Protein AF-A0A1E3R9T9-F1 (afdb_monomer_lite)

pLDDT: mean 88.21, std 9.84, range [56.47, 98.31]

Structure (mmCIF, N/CA/C/O backbone):
data_AF-A0A1E3R9T9-F1
#
_entry.id   AF-A0A1E3R9T9-F1
#
loop_
_atom_site.group_PDB
_atom_site.id
_atom_site.type_symbol
_atom_site.label_atom_id
_atom_site.label_alt_id
_atom_site.label_comp_id
_atom_site.label_asym_id
_atom_site.label_entity_id
_atom_site.label_seq_id
_atom_site.pdbx_PDB_ins_code
_atom_site.Cartn_x
_atom_site.Cartn_y
_atom_site.Cartn_z
_atom_site.occupancy
_atom_site.B_iso_or_equiv
_atom_site.auth_seq_id
_atom_site.auth_comp_id
_atom_site.auth_asym_id
_atom_site.auth_atom_id
_atom_site.pdbx_PDB_model_num
ATOM 1 N N . MET A 1 1 ? -14.337 18.798 -21.275 1.00 78.81 1 MET A N 1
ATOM 2 C CA . MET A 1 1 ? -12.983 18.203 -21.329 1.00 78.81 1 MET A CA 1
ATOM 3 C C . MET A 1 1 ? -12.363 18.353 -19.945 1.00 78.81 1 MET A C 1
ATOM 5 O O . MET A 1 1 ? -12.481 19.439 -19.392 1.00 78.81 1 MET A O 1
ATOM 9 N N . SER A 1 2 ? -11.797 17.295 -19.359 1.00 86.38 2 SER A N 1
ATOM 10 C CA . SER A 1 2 ? -11.136 17.343 -18.043 1.00 86.38 2 SER A CA 1
ATOM 11 C C . SER A 1 2 ? -9.635 17.073 -18.180 1.00 86.38 2 SER A C 1
ATOM 13 O O . SER A 1 2 ? -9.202 16.424 -19.131 1.00 86.38 2 SER A O 1
ATOM 15 N N . THR A 1 3 ? -8.845 17.580 -17.232 1.00 88.25 3 THR A N 1
ATOM 16 C CA . THR A 1 3 ? -7.389 17.387 -17.180 1.00 88.25 3 THR A CA 1
ATOM 17 C C . THR A 1 3 ? -7.036 16.608 -15.921 1.00 88.25 3 THR A C 1
ATOM 19 O O . THR A 1 3 ? -7.418 17.014 -14.826 1.00 88.25 3 THR A O 1
ATOM 22 N N . TYR A 1 4 ? -6.282 15.517 -16.064 1.00 82.81 4 TYR A N 1
ATOM 23 C CA . TYR A 1 4 ? -5.808 14.712 -14.939 1.00 82.81 4 TYR A CA 1
ATOM 24 C C . TYR A 1 4 ? -4.361 15.072 -14.595 1.00 82.81 4 TYR A C 1
ATOM 26 O O . TYR A 1 4 ? -3.472 14.999 -15.444 1.00 82.81 4 TYR A O 1
ATOM 34 N N . ARG A 1 5 ? -4.125 15.468 -13.342 1.00 84.00 5 ARG A N 1
ATOM 35 C CA . ARG A 1 5 ? -2.785 15.647 -12.774 1.00 84.00 5 ARG A CA 1
ATOM 36 C C . ARG A 1 5 ? -2.569 14.550 -11.747 1.00 84.00 5 ARG A C 1
ATOM 38 O O . ARG A 1 5 ? -3.353 14.440 -10.812 1.00 84.00 5 ARG A O 1
ATOM 45 N N . PHE A 1 6 ? -1.516 13.763 -11.920 1.00 83.38 6 PHE A N 1
ATOM 46 C CA . PHE A 1 6 ? -1.169 12.713 -10.972 1.00 83.38 6 PHE A CA 1
ATOM 47 C C . PHE A 1 6 ? -0.062 13.175 -10.030 1.00 83.38 6 PHE A C 1
ATOM 49 O O . PHE A 1 6 ? 0.763 14.023 -10.375 1.00 83.38 6 PHE A O 1
ATOM 56 N N . ASN A 1 7 ? -0.041 12.576 -8.845 1.00 85.88 7 ASN A N 1
ATOM 57 C CA . ASN A 1 7 ? 1.053 12.695 -7.897 1.00 85.88 7 ASN A CA 1
ATOM 58 C C . ASN A 1 7 ? 1.572 11.297 -7.543 1.00 85.88 7 ASN A C 1
ATOM 60 O O . ASN A 1 7 ? 0.999 10.277 -7.927 1.00 85.88 7 ASN A O 1
ATOM 64 N N . ARG A 1 8 ? 2.681 11.258 -6.813 1.00 89.44 8 ARG A N 1
ATOM 65 C CA . ARG A 1 8 ? 3.263 10.040 -6.271 1.00 89.44 8 ARG A CA 1
ATOM 66 C C . ARG A 1 8 ? 3.482 10.225 -4.776 1.00 89.44 8 ARG A C 1
ATOM 68 O O . ARG A 1 8 ? 4.555 10.648 -4.347 1.00 89.44 8 ARG A O 1
ATOM 75 N N . SER A 1 9 ? 2.474 9.896 -3.984 1.00 93.56 9 SER A N 1
ATOM 76 C CA . SER A 1 9 ? 2.475 10.160 -2.545 1.00 93.56 9 SER A CA 1
ATOM 77 C C . SER A 1 9 ? 1.784 9.052 -1.770 1.00 93.56 9 SER A C 1
ATOM 79 O O . SER A 1 9 ? 0.852 8.425 -2.257 1.00 93.56 9 SER A O 1
ATOM 81 N N . VAL A 1 10 ? 2.243 8.827 -0.544 1.00 96.56 10 VAL A N 1
ATOM 82 C CA . VAL A 1 10 ? 1.627 7.919 0.428 1.00 96.56 10 VAL A CA 1
ATOM 83 C C . VAL A 1 10 ? 1.582 8.668 1.753 1.00 96.56 10 VAL A C 1
ATOM 85 O O . VAL A 1 10 ? 2.574 9.302 2.120 1.00 96.56 10 VAL A O 1
ATOM 88 N N . ALA A 1 11 ? 0.444 8.627 2.441 1.00 97.19 11 ALA A N 1
ATOM 89 C CA . ALA A 1 11 ? 0.265 9.263 3.736 1.00 97.19 11 ALA A CA 1
ATOM 90 C C . ALA A 1 11 ? 1.260 8.714 4.776 1.00 97.19 11 ALA A C 1
ATOM 92 O O . ALA A 1 11 ? 1.670 7.548 4.743 1.00 97.19 11 ALA A O 1
ATOM 93 N N . LEU A 1 12 ? 1.661 9.564 5.726 1.00 97.44 12 LEU A N 1
ATOM 94 C CA . LEU A 1 12 ? 2.580 9.165 6.798 1.00 97.44 12 LEU A CA 1
ATOM 95 C C . LEU A 1 12 ? 1.984 8.091 7.712 1.00 97.44 12 LEU A C 1
ATOM 97 O O . LEU A 1 12 ? 2.731 7.233 8.167 1.00 97.44 12 LEU A O 1
ATOM 101 N N . SER A 1 13 ? 0.668 8.106 7.911 1.00 97.38 13 SER A N 1
ATOM 102 C CA . SER A 1 13 ? -0.103 7.091 8.627 1.00 97.38 13 SER A CA 1
ATOM 103 C C . SER A 1 13 ? -1.439 6.884 7.916 1.00 97.38 13 SER A C 1
ATOM 105 O O . SER A 1 13 ? -1.944 7.813 7.285 1.00 97.38 13 SER A O 1
ATOM 107 N N . TYR A 1 14 ? -1.998 5.676 8.000 1.00 97.88 14 TYR A N 1
ATOM 108 C CA . TYR A 1 14 ? -3.337 5.360 7.478 1.00 97.88 14 TYR A CA 1
ATOM 109 C C . TYR A 1 14 ? -4.406 5.426 8.570 1.00 97.88 14 TYR A C 1
ATOM 111 O O . TYR A 1 14 ? -5.571 5.154 8.310 1.00 97.88 14 TYR A O 1
ATOM 119 N N . THR A 1 15 ? -4.028 5.806 9.789 1.00 98.31 15 THR A N 1
ATOM 120 C CA . THR A 1 15 ? -4.962 6.046 10.885 1.00 98.31 15 THR A CA 1
ATOM 121 C C . THR A 1 15 ? -4.480 7.176 11.791 1.00 98.31 15 THR A C 1
ATOM 123 O O . THR A 1 15 ? -3.291 7.510 11.801 1.00 98.31 15 THR A O 1
ATOM 126 N N . ASP A 1 16 ? -5.397 7.804 12.519 1.00 97.75 16 ASP A N 1
ATOM 127 C CA . ASP A 1 16 ? -5.067 8.795 13.541 1.00 97.75 16 ASP A CA 1
ATOM 128 C C . ASP A 1 16 ? -4.466 8.139 14.797 1.00 97.75 16 ASP A C 1
ATOM 130 O O . ASP A 1 16 ? -4.467 6.918 14.974 1.00 97.75 16 ASP A O 1
ATOM 134 N N . GLU A 1 17 ? -3.969 8.964 15.717 1.00 96.31 17 GLU A N 1
ATOM 135 C CA . GLU A 1 17 ? -3.343 8.487 16.953 1.00 96.31 17 GLU A CA 1
ATOM 136 C C . GLU A 1 17 ? -4.294 7.650 17.819 1.00 96.31 17 GLU A C 1
ATOM 138 O O . GLU A 1 17 ? -3.843 6.737 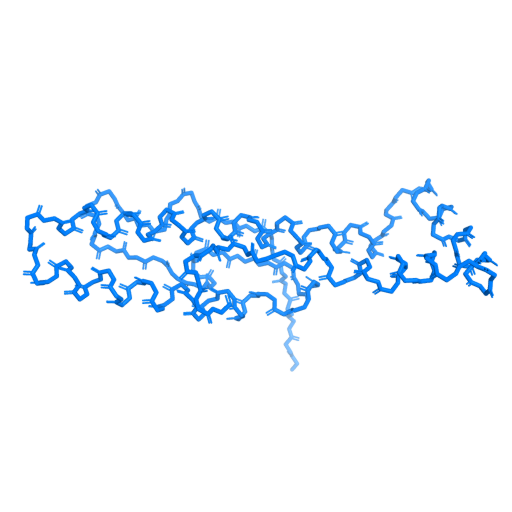18.512 1.00 96.31 17 GLU A O 1
ATOM 143 N N . HIS A 1 18 ? -5.604 7.896 17.760 1.00 96.31 18 HIS A N 1
ATOM 144 C CA . HIS A 1 18 ? -6.590 7.176 18.566 1.00 96.31 18 HIS A CA 1
ATOM 145 C C . HIS A 1 18 ? -7.229 5.987 17.845 1.00 96.31 18 HIS A C 1
ATOM 147 O O . HIS A 1 18 ? -8.073 5.312 18.440 1.00 96.31 18 HIS A O 1
ATOM 153 N N . ALA A 1 19 ? -6.820 5.703 16.605 1.00 97.00 19 ALA A N 1
ATOM 154 C CA . ALA A 1 19 ? -7.364 4.629 15.783 1.00 97.00 19 ALA A CA 1
ATOM 155 C C . ALA A 1 19 ? -8.897 4.712 15.606 1.00 97.00 19 ALA A C 1
ATOM 157 O O . ALA A 1 19 ? -9.617 3.714 15.687 1.00 97.00 19 ALA A O 1
ATOM 158 N N . ARG A 1 20 ? -9.402 5.935 15.419 1.00 96.50 20 ARG A N 1
ATOM 159 C CA . ARG A 1 20 ? -10.817 6.271 15.192 1.00 96.50 20 ARG A CA 1
ATOM 160 C C . ARG A 1 20 ? -11.104 6.717 13.763 1.00 96.50 20 ARG A C 1
ATOM 162 O O . ARG A 1 20 ? -12.258 6.695 13.347 1.00 96.50 20 ARG A O 1
ATOM 169 N N . VAL A 1 21 ? -10.075 7.092 13.015 1.00 97.38 21 VAL A N 1
ATOM 170 C CA . VAL A 1 21 ? -10.142 7.501 11.614 1.00 97.38 21 VAL A CA 1
ATOM 171 C C . VAL A 1 21 ? -9.206 6.605 10.817 1.00 97.38 21 VAL A C 1
ATOM 173 O O . VAL A 1 21 ? -8.064 6.401 11.217 1.00 97.38 21 VAL A O 1
ATOM 176 N N . VAL A 1 22 ? -9.673 6.075 9.688 1.00 97.38 22 VAL A N 1
ATOM 177 C CA . VAL A 1 22 ? -8.868 5.256 8.770 1.00 97.38 22 VAL A CA 1
ATOM 178 C C . VAL A 1 22 ? -8.901 5.883 7.380 1.00 97.38 22 VAL A C 1
ATOM 180 O O . VAL A 1 22 ? -9.951 6.334 6.923 1.00 97.38 22 VAL A O 1
ATOM 183 N N . LEU A 1 23 ? -7.751 5.923 6.712 1.00 97.88 23 LEU A N 1
ATOM 184 C CA . LEU A 1 23 ? -7.607 6.362 5.328 1.00 97.88 23 LEU A CA 1
ATOM 185 C C . LEU A 1 23 ? -7.561 5.142 4.401 1.00 97.88 23 LEU A C 1
ATOM 187 O O . LEU A 1 23 ? -6.887 4.158 4.699 1.00 97.88 23 LEU A O 1
ATOM 191 N N . ALA A 1 24 ? -8.230 5.231 3.252 1.00 96.19 24 ALA A N 1
ATOM 192 C CA . ALA A 1 24 ? -8.229 4.196 2.221 1.00 96.19 24 ALA A CA 1
ATOM 193 C C . ALA A 1 24 ? -8.216 4.816 0.816 1.00 96.19 24 ALA A C 1
ATOM 195 O O . ALA A 1 24 ? -8.735 5.918 0.611 1.00 96.19 24 ALA A O 1
ATOM 196 N N . GLY A 1 25 ? -7.638 4.104 -0.157 1.00 94.81 25 GLY A N 1
ATOM 197 C CA . GLY A 1 25 ? -7.598 4.548 -1.551 1.00 94.81 25 GLY A CA 1
ATOM 198 C C . GLY A 1 25 ? -6.887 5.892 -1.723 1.00 94.81 25 GLY A C 1
ATOM 199 O O . GLY A 1 25 ? -5.863 6.143 -1.089 1.00 94.81 25 GLY A O 1
ATOM 200 N N . GLU A 1 26 ? -7.453 6.780 -2.550 1.00 93.88 26 GLU A N 1
ATOM 201 C CA . GLU A 1 26 ? -6.813 8.060 -2.899 1.00 93.88 26 GLU A CA 1
ATOM 202 C C . GLU A 1 26 ? -6.606 9.018 -1.714 1.00 93.88 26 GLU A C 1
ATOM 204 O O . GLU A 1 26 ? -5.717 9.868 -1.751 1.00 93.88 26 GLU A O 1
ATOM 209 N N . ALA A 1 27 ? -7.364 8.850 -0.624 1.00 95.44 27 ALA A N 1
ATOM 210 C CA . ALA A 1 27 ? -7.141 9.601 0.612 1.00 95.44 27 ALA A CA 1
ATOM 211 C C . ALA A 1 27 ? -5.848 9.179 1.336 1.00 95.44 27 ALA A C 1
ATOM 213 O O . ALA A 1 27 ? -5.284 9.955 2.106 1.00 95.44 27 ALA A O 1
ATOM 214 N N . ALA A 1 28 ? -5.380 7.952 1.101 1.00 96.19 28 ALA A N 1
ATOM 215 C CA . ALA A 1 28 ? -4.216 7.363 1.754 1.00 96.19 28 ALA A CA 1
ATOM 216 C C . ALA A 1 28 ? -2.979 7.338 0.843 1.00 96.19 28 ALA A C 1
ATOM 218 O O . ALA A 1 28 ? -1.838 7.407 1.315 1.00 96.19 28 ALA A O 1
ATOM 219 N N . HIS A 1 29 ? -3.175 7.233 -0.471 1.00 94.31 29 HIS A N 1
ATOM 220 C CA . HIS A 1 29 ? -2.095 7.167 -1.449 1.00 94.31 29 HIS A CA 1
ATOM 221 C C . HIS A 1 29 ? -2.543 7.604 -2.839 1.00 94.31 29 HIS A C 1
ATOM 223 O O . HIS A 1 29 ? -3.679 7.412 -3.232 1.00 94.31 29 HIS A O 1
ATOM 229 N N . VAL A 1 30 ? -1.624 8.171 -3.614 1.00 92.50 30 VAL A N 1
ATOM 230 C CA . VAL A 1 30 ? -1.841 8.491 -5.028 1.00 92.50 30 VAL A CA 1
ATOM 231 C C . VAL A 1 30 ? -0.646 7.968 -5.805 1.00 92.50 30 VAL A C 1
ATOM 233 O O . VAL A 1 30 ? 0.509 8.241 -5.451 1.00 92.50 30 VAL A O 1
ATOM 236 N N . PHE A 1 31 ? -0.920 7.204 -6.859 1.00 89.75 31 PHE A N 1
ATOM 237 C CA . PHE A 1 31 ? 0.100 6.610 -7.714 1.00 89.75 31 PHE A CA 1
ATOM 238 C C . PHE A 1 31 ? 0.051 7.213 -9.119 1.00 89.75 31 PHE A C 1
ATOM 240 O O . PHE A 1 31 ? -1.025 7.583 -9.595 1.00 89.75 31 PHE A O 1
ATOM 247 N N . PRO A 1 32 ? 1.188 7.248 -9.833 1.00 84.88 32 PRO A N 1
ATOM 248 C CA . PRO A 1 32 ? 1.174 7.459 -11.272 1.00 84.88 32 PRO A CA 1
ATOM 249 C C . PRO A 1 32 ? 0.241 6.449 -11.968 1.00 84.88 32 PRO A C 1
ATOM 251 O O . PRO A 1 32 ? 0.163 5.299 -11.533 1.00 84.88 32 PRO A O 1
ATOM 254 N N . PRO A 1 33 ? -0.410 6.818 -13.085 1.00 80.75 33 PRO A N 1
ATOM 255 C CA . PRO A 1 33 ? -1.331 5.931 -13.809 1.00 80.75 33 PRO A CA 1
ATOM 256 C C . PRO A 1 33 ? -0.621 4.770 -14.535 1.00 80.75 33 PRO A C 1
ATOM 258 O O . PRO A 1 33 ? -1.262 3.950 -15.190 1.00 80.75 33 PRO A O 1
ATOM 261 N N . PHE A 1 34 ? 0.705 4.696 -14.427 1.00 77.62 34 PHE A N 1
ATOM 262 C CA . PHE A 1 34 ? 1.561 3.701 -15.062 1.00 77.62 34 PHE A CA 1
ATOM 263 C C . PHE A 1 34 ? 1.848 2.546 -14.096 1.00 77.62 34 PHE A C 1
ATOM 265 O O . PHE A 1 34 ? 1.875 2.729 -12.880 1.00 77.62 34 PHE A O 1
ATOM 272 N N . GLY A 1 35 ? 2.066 1.341 -14.623 1.00 68.56 35 GLY A N 1
ATOM 273 C CA . GLY A 1 35 ? 2.256 0.149 -13.795 1.00 68.56 35 GLY A CA 1
ATOM 274 C C . GLY A 1 35 ? 0.978 -0.638 -13.481 1.00 68.56 35 GLY A C 1
ATOM 275 O O . GLY A 1 35 ? 0.922 -1.301 -12.448 1.00 68.56 35 GLY A O 1
ATOM 276 N N . GLY A 1 36 ? -0.044 -0.571 -14.346 1.00 67.88 36 GLY A N 1
ATOM 277 C CA . GLY A 1 36 ? -1.186 -1.500 -14.317 1.00 67.88 36 GLY A CA 1
ATOM 278 C C . GLY A 1 36 ? -2.391 -1.083 -13.462 1.00 67.88 36 GLY A C 1
ATOM 279 O O . GLY A 1 36 ? -3.023 -1.940 -12.852 1.00 67.88 36 GLY A O 1
ATOM 280 N N . GLY A 1 37 ? -2.725 0.212 -13.387 1.00 70.44 37 GLY A N 1
ATOM 281 C CA . GLY A 1 37 ? -3.982 0.659 -12.756 1.00 70.44 37 GLY A CA 1
ATOM 282 C C . GLY A 1 37 ? -4.035 0.484 -11.231 1.00 70.44 37 GLY A C 1
ATOM 283 O O . GLY A 1 37 ? -5.098 0.257 -10.657 1.00 70.44 37 GLY A O 1
ATOM 284 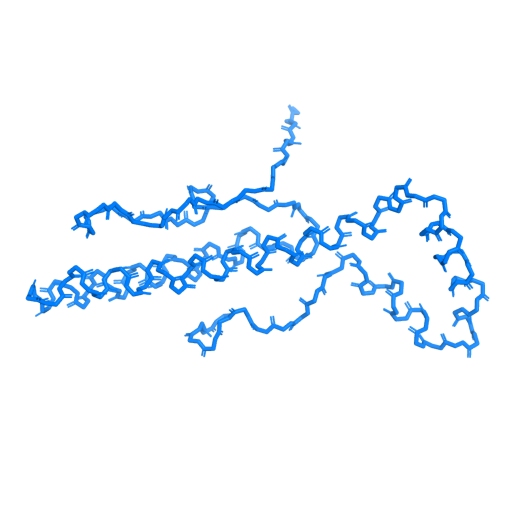N N . ARG A 1 38 ? -2.883 0.586 -10.557 1.00 76.62 38 ARG A N 1
ATOM 285 C CA . ARG A 1 38 ? -2.725 0.261 -9.127 1.00 76.62 38 ARG A CA 1
ATOM 286 C C . ARG A 1 38 ? -3.524 1.132 -8.162 1.00 76.62 38 ARG A C 1
ATOM 288 O O . ARG A 1 38 ? -3.764 0.679 -7.053 1.00 76.62 38 ARG A O 1
ATOM 295 N N . GLY A 1 39 ? -3.925 2.346 -8.546 1.00 77.75 39 GLY A N 1
ATOM 296 C CA . GLY A 1 39 ? -4.681 3.247 -7.663 1.00 77.75 39 GLY A CA 1
ATOM 297 C C . GLY A 1 39 ? -5.993 2.612 -7.196 1.00 77.75 39 GLY A C 1
ATOM 298 O O . GLY A 1 39 ? -6.163 2.332 -6.010 1.00 77.75 39 GLY A O 1
ATOM 299 N N . LEU A 1 40 ? -6.873 2.279 -8.148 1.00 80.69 40 LEU A N 1
ATOM 300 C CA . LEU A 1 40 ? -8.136 1.592 -7.863 1.00 80.69 40 LEU A CA 1
ATOM 301 C C . LEU A 1 40 ? -7.902 0.194 -7.270 1.00 80.69 40 LEU A C 1
ATOM 303 O O . LEU A 1 40 ? -8.512 -0.158 -6.262 1.00 80.69 40 LEU A O 1
ATOM 307 N N . ASN A 1 41 ? -6.977 -0.573 -7.858 1.00 85.12 41 ASN A N 1
ATOM 308 C CA . ASN A 1 41 ? -6.704 -1.950 -7.437 1.00 85.12 41 ASN A CA 1
ATOM 309 C C . ASN A 1 41 ? -6.161 -2.039 -6.004 1.00 85.12 41 ASN A C 1
ATOM 311 O O . ASN A 1 41 ? -6.404 -3.030 -5.329 1.00 85.12 41 ASN A O 1
ATOM 315 N N . SER A 1 42 ? -5.444 -1.017 -5.523 1.00 88.44 42 SER A N 1
ATOM 316 C CA . SER A 1 42 ? -4.951 -0.960 -4.143 1.00 88.44 42 SER A CA 1
ATOM 317 C C . SER A 1 42 ? -5.991 -0.408 -3.168 1.00 88.44 42 SER A C 1
ATOM 319 O O . SER A 1 42 ? -5.953 -0.772 -1.996 1.00 88.44 42 SER A O 1
ATOM 321 N N . GLY A 1 43 ? -6.923 0.433 -3.630 1.00 91.81 43 GLY A N 1
ATOM 322 C CA . GLY A 1 43 ? -7.966 1.015 -2.782 1.00 91.81 43 GLY A CA 1
ATOM 323 C C . GLY A 1 43 ? -9.000 0.001 -2.286 1.00 91.81 43 GLY A C 1
ATOM 324 O O . GLY A 1 43 ? -9.458 0.105 -1.151 1.00 91.81 43 GLY A O 1
ATOM 325 N N . VAL A 1 44 ? -9.338 -1.011 -3.095 1.00 92.06 44 VAL A N 1
ATOM 326 C CA . VAL A 1 44 ? -10.283 -2.069 -2.686 1.00 92.06 44 VAL A CA 1
ATOM 327 C C . VAL A 1 44 ? -9.748 -2.879 -1.491 1.00 92.06 44 VAL A C 1
ATOM 329 O O . VAL A 1 44 ? -10.451 -2.959 -0.483 1.00 92.06 44 VAL A O 1
ATOM 332 N N . PRO A 1 45 ? -8.510 -3.411 -1.519 1.00 92.50 45 PRO A N 1
ATOM 333 C CA . PRO A 1 45 ? -7.898 -4.032 -0.347 1.00 92.50 45 PRO A CA 1
ATOM 334 C C . PRO A 1 45 ? -7.820 -3.113 0.874 1.00 92.50 45 PRO A C 1
ATOM 336 O O . PRO A 1 45 ? -8.026 -3.592 1.984 1.00 92.50 45 PRO A O 1
ATOM 339 N N . ASP A 1 46 ? -7.559 -1.810 0.702 1.00 95.38 46 ASP A N 1
ATOM 340 C CA . ASP A 1 46 ? -7.548 -0.875 1.838 1.00 95.38 46 ASP A CA 1
ATOM 341 C C . ASP A 1 46 ? -8.905 -0.837 2.544 1.00 95.38 46 ASP A C 1
ATOM 343 O O . ASP A 1 46 ? -8.969 -0.915 3.770 1.00 95.38 46 ASP A O 1
ATOM 347 N N . ALA A 1 47 ? -9.991 -0.764 1.769 1.00 95.50 47 ALA A N 1
ATOM 348 C CA . ALA A 1 47 ? -11.345 -0.761 2.305 1.00 95.50 47 ALA A CA 1
ATOM 349 C C . ALA A 1 47 ? -11.688 -2.088 2.996 1.00 95.50 47 ALA A C 1
ATOM 351 O O . ALA A 1 47 ? -12.256 -2.074 4.085 1.00 95.50 47 ALA A O 1
ATOM 352 N N . VAL A 1 48 ? -11.311 -3.228 2.405 1.00 95.69 48 VAL A N 1
ATOM 353 C CA . VAL A 1 48 ? -11.560 -4.555 2.994 1.00 95.69 48 VAL A CA 1
ATOM 354 C C . VAL A 1 48 ? -10.839 -4.704 4.335 1.00 95.69 48 VAL A C 1
ATOM 356 O O . VAL A 1 48 ? -11.473 -5.045 5.329 1.00 95.69 48 VAL A O 1
ATOM 359 N N . PHE A 1 49 ? -9.550 -4.358 4.400 1.00 95.81 49 PHE A N 1
ATOM 360 C CA . PHE A 1 49 ? -8.785 -4.409 5.651 1.00 95.81 49 PHE A CA 1
ATOM 361 C C . PHE A 1 49 ? -9.343 -3.459 6.712 1.00 95.81 49 PHE A C 1
ATOM 363 O O . PHE A 1 49 ? -9.390 -3.815 7.888 1.00 95.81 49 PHE A O 1
ATOM 370 N N . ALA A 1 50 ? -9.782 -2.262 6.312 1.00 96.62 50 ALA A N 1
ATOM 371 C CA . ALA A 1 50 ? -10.409 -1.319 7.229 1.00 96.62 50 ALA A CA 1
ATOM 372 C C . ALA A 1 50 ? -11.718 -1.881 7.807 1.00 96.62 50 ALA A C 1
ATOM 374 O O . ALA A 1 50 ? -11.917 -1.826 9.019 1.00 96.62 50 ALA A O 1
ATOM 375 N N . VAL A 1 51 ? -12.587 -2.456 6.969 1.00 97.38 51 VAL A N 1
ATOM 376 C CA . VAL A 1 51 ? -13.858 -3.057 7.406 1.00 97.38 51 VAL A CA 1
ATOM 377 C C . VAL A 1 51 ? -13.619 -4.230 8.354 1.00 97.38 51 VAL A C 1
ATOM 379 O O . VAL A 1 51 ? -14.226 -4.266 9.425 1.00 97.38 51 VAL A O 1
ATOM 382 N N . ASP A 1 52 ? -12.704 -5.138 8.012 1.00 96.94 52 ASP A N 1
ATOM 383 C CA . ASP A 1 52 ? -12.373 -6.295 8.850 1.00 96.94 52 ASP A CA 1
ATOM 384 C C . ASP A 1 52 ? -11.821 -5.855 10.217 1.00 96.94 52 ASP A C 1
ATOM 386 O O . ASP A 1 52 ? -12.239 -6.360 11.263 1.00 96.94 52 ASP A O 1
ATOM 390 N N . ALA A 1 53 ? -10.932 -4.857 10.231 1.00 97.00 53 ALA A N 1
ATOM 391 C CA . ALA A 1 53 ? -10.365 -4.322 11.464 1.00 97.00 53 ALA A CA 1
ATOM 392 C C . ALA A 1 53 ? -11.405 -3.600 12.330 1.00 97.00 53 ALA A C 1
ATOM 394 O O . ALA A 1 53 ? -11.398 -3.765 13.550 1.00 97.00 53 ALA A O 1
ATOM 395 N N . ILE A 1 54 ? -12.316 -2.833 11.721 1.00 97.56 54 ILE A N 1
ATOM 396 C CA . ILE A 1 54 ? -13.413 -2.162 12.432 1.00 97.56 54 ILE A CA 1
ATOM 397 C C . ILE A 1 54 ? -14.361 -3.201 13.041 1.00 97.56 54 ILE A C 1
ATOM 399 O O . ILE A 1 54 ? -14.706 -3.090 14.216 1.00 97.56 54 ILE A O 1
ATOM 403 N N . ALA A 1 55 ? -14.747 -4.234 12.291 1.00 98.12 55 ALA A N 1
ATOM 404 C CA . ALA A 1 55 ? -15.615 -5.298 12.794 1.00 98.12 55 ALA A CA 1
ATOM 405 C C . ALA A 1 55 ? -14.976 -6.051 13.976 1.00 98.12 55 ALA A C 1
ATOM 407 O O . ALA A 1 55 ? -15.629 -6.285 15.000 1.00 98.12 55 ALA A O 1
ATOM 408 N N . ALA A 1 56 ? -13.683 -6.370 13.876 1.00 97.62 56 ALA A N 1
ATOM 409 C CA . ALA A 1 56 ? -12.931 -6.994 14.960 1.00 97.62 56 ALA A CA 1
ATOM 410 C C . ALA A 1 56 ? -12.810 -6.068 16.185 1.00 97.62 56 ALA A C 1
ATOM 412 O O . ALA A 1 56 ? -13.013 -6.509 17.313 1.00 97.62 56 ALA A O 1
ATOM 413 N N . ALA A 1 57 ? -12.556 -4.774 15.975 1.00 97.44 57 ALA A N 1
ATOM 414 C CA . ALA A 1 57 ? -12.461 -3.773 17.037 1.00 97.44 57 ALA A CA 1
ATOM 415 C C . ALA A 1 57 ? -13.789 -3.534 17.775 1.00 97.44 57 ALA A C 1
ATOM 417 O O . ALA A 1 57 ? -13.784 -3.282 18.978 1.00 97.44 57 ALA A O 1
ATOM 418 N N . LEU A 1 58 ? -14.923 -3.615 17.073 1.00 97.75 58 LEU A N 1
ATOM 419 C CA . LEU A 1 58 ? -16.254 -3.548 17.686 1.00 97.75 58 LEU A CA 1
ATOM 420 C C . LEU A 1 58 ? -16.562 -4.795 18.525 1.00 97.75 58 LEU A C 1
ATOM 422 O O . LEU A 1 58 ? -17.249 -4.693 19.538 1.00 97.75 58 LEU A O 1
ATOM 426 N N . SER A 1 59 ? -16.041 -5.953 18.113 1.00 97.88 59 SER A N 1
ATOM 427 C CA . SER A 1 59 ? -16.231 -7.231 18.810 1.00 97.88 59 SER A CA 1
ATOM 428 C C . SER A 1 59 ? -15.313 -7.382 20.030 1.00 97.88 59 SER A C 1
ATOM 430 O O . SER A 1 59 ? -15.710 -7.986 21.022 1.00 97.88 59 SER A O 1
ATOM 432 N N . ASP A 1 60 ? -14.108 -6.805 19.981 1.00 97.00 60 ASP A N 1
ATOM 433 C CA . ASP A 1 60 ? -13.174 -6.713 21.107 1.00 97.00 60 ASP A CA 1
ATOM 434 C C . ASP A 1 60 ? -12.690 -5.262 21.311 1.00 97.00 60 ASP A C 1
ATOM 436 O O . ASP A 1 60 ? -11.614 -4.871 20.831 1.00 97.00 60 ASP A O 1
ATOM 440 N N . PRO A 1 61 ? -13.447 -4.457 22.082 1.00 95.19 61 PRO A N 1
ATOM 441 C CA . PRO A 1 61 ? -13.084 -3.074 22.374 1.00 95.19 61 PRO A CA 1
ATOM 442 C C . PRO A 1 61 ? -11.729 -2.917 23.073 1.00 95.19 61 PRO A C 1
ATOM 444 O O . PRO A 1 61 ? -11.094 -1.870 22.939 1.00 95.19 61 PRO A O 1
ATOM 447 N N . THR A 1 62 ? -11.259 -3.937 23.802 1.00 97.50 62 THR A N 1
ATOM 448 C CA . THR A 1 62 ? -9.970 -3.875 24.512 1.00 97.50 62 THR A CA 1
ATOM 449 C C . THR A 1 62 ? -8.778 -3.982 23.561 1.00 97.50 62 THR A C 1
ATOM 451 O O . THR A 1 62 ? -7.718 -3.414 23.832 1.00 97.50 62 THR A O 1
ATOM 454 N N . SER A 1 63 ? -8.958 -4.635 22.408 1.00 97.25 63 SER A N 1
ATOM 455 C CA . SER A 1 63 ? -7.943 -4.735 21.351 1.00 97.25 63 SER A CA 1
ATOM 456 C C . SER A 1 63 ? -8.143 -3.745 20.201 1.00 97.25 63 SER A C 1
ATOM 458 O O . SER A 1 63 ? -7.289 -3.688 19.315 1.00 97.25 63 SER A O 1
ATOM 460 N N . ALA A 1 64 ? -9.213 -2.943 20.213 1.00 97.00 64 ALA A N 1
ATOM 461 C CA . ALA A 1 64 ? -9.628 -2.083 19.103 1.00 97.00 64 ALA A CA 1
ATOM 462 C C . ALA A 1 64 ? -8.491 -1.255 18.478 1.00 97.00 64 ALA A C 1
ATOM 464 O O . ALA A 1 64 ? -8.250 -1.340 17.274 1.00 97.00 64 ALA A O 1
ATOM 465 N N . ILE A 1 65 ? -7.742 -0.507 19.301 1.00 98.06 65 ILE A N 1
ATOM 466 C CA . ILE A 1 65 ? -6.640 0.346 18.822 1.00 98.06 65 ILE A CA 1
ATOM 467 C C . ILE A 1 65 ? -5.559 -0.483 18.121 1.00 98.06 65 ILE A C 1
ATOM 469 O O . ILE A 1 65 ? -5.046 -0.076 17.080 1.00 98.06 65 ILE A O 1
ATOM 473 N N . ARG A 1 66 ? -5.207 -1.652 18.672 1.00 98.12 66 ARG A N 1
ATOM 474 C CA . ARG A 1 66 ? -4.178 -2.518 18.080 1.00 98.12 66 ARG A CA 1
ATOM 475 C C . ARG A 1 66 ? -4.632 -3.094 16.744 1.00 98.12 66 ARG A C 1
ATOM 477 O O . ARG A 1 66 ? -3.841 -3.103 15.810 1.00 98.12 66 ARG A O 1
ATOM 484 N N . LEU A 1 67 ? -5.881 -3.552 16.657 1.00 97.81 67 LEU A N 1
ATOM 485 C CA . LEU A 1 67 ? -6.439 -4.169 15.450 1.00 97.81 67 LEU A CA 1
ATOM 486 C C . LEU A 1 67 ? -6.487 -3.177 14.284 1.00 97.81 67 LEU A C 1
ATOM 488 O O . LEU A 1 67 ? -6.007 -3.480 13.193 1.00 97.81 67 LEU A O 1
ATOM 492 N N . VAL A 1 68 ? -6.990 -1.965 14.534 1.00 98.12 68 VAL A N 1
ATOM 493 C CA . VAL A 1 68 ? -7.065 -0.909 13.515 1.00 98.12 68 VAL A CA 1
ATOM 494 C C . VAL A 1 68 ? -5.672 -0.443 13.086 1.00 98.12 68 VAL A C 1
ATOM 496 O O . VAL A 1 68 ? -5.422 -0.315 11.889 1.00 98.12 68 VAL A O 1
ATOM 499 N N . ARG A 1 69 ? -4.735 -0.252 14.027 1.00 98.06 69 ARG A N 1
ATOM 500 C CA . ARG A 1 69 ? -3.348 0.117 13.688 1.00 98.06 69 ARG A CA 1
ATOM 501 C C . ARG A 1 69 ? -2.643 -0.960 12.872 1.00 98.06 69 ARG A C 1
ATOM 503 O O . ARG A 1 69 ? -2.017 -0.627 11.876 1.00 98.06 69 ARG A O 1
ATOM 510 N N . ALA A 1 70 ? -2.788 -2.232 13.242 1.00 96.75 70 ALA A N 1
ATOM 511 C CA . ALA A 1 70 ? -2.173 -3.332 12.504 1.00 96.75 70 ALA A CA 1
ATOM 512 C C . ALA A 1 70 ? -2.660 -3.380 11.046 1.00 96.75 70 ALA A C 1
ATOM 514 O O . ALA A 1 70 ? -1.848 -3.500 10.131 1.00 96.75 70 ALA A O 1
ATOM 515 N N . ALA A 1 71 ? -3.967 -3.210 10.817 1.00 96.38 71 ALA A N 1
ATOM 516 C CA . ALA A 1 71 ? -4.513 -3.122 9.466 1.00 96.38 71 ALA A CA 1
ATOM 517 C C . ALA A 1 71 ? -4.012 -1.876 8.715 1.00 96.38 71 ALA A C 1
ATOM 519 O O . ALA A 1 71 ? -3.599 -1.980 7.562 1.00 96.38 71 ALA A O 1
ATOM 520 N N . ALA A 1 72 ? -3.996 -0.707 9.361 1.00 97.25 72 ALA A N 1
ATOM 521 C CA . ALA A 1 72 ? -3.484 0.527 8.766 1.00 97.25 72 ALA A CA 1
ATOM 522 C C . ALA A 1 72 ? -1.996 0.419 8.369 1.00 97.25 72 ALA A C 1
ATOM 524 O O . ALA A 1 72 ? -1.622 0.846 7.275 1.00 97.25 72 ALA A O 1
ATOM 525 N N . ASP A 1 73 ? -1.159 -0.186 9.215 1.00 96.62 73 ASP A N 1
ATOM 526 C CA . ASP A 1 73 ? 0.271 -0.374 8.961 1.00 96.62 73 ASP A CA 1
ATOM 527 C C . ASP A 1 73 ? 0.524 -1.342 7.799 1.00 96.62 73 ASP A C 1
ATOM 529 O O . ASP A 1 73 ? 1.315 -1.028 6.904 1.00 96.62 73 ASP A O 1
ATOM 533 N N . GLU A 1 74 ? -0.190 -2.471 7.760 1.00 95.31 74 GLU A N 1
ATOM 534 C CA . GLU A 1 74 ? -0.145 -3.430 6.647 1.00 95.31 74 GLU A CA 1
ATOM 535 C C . GLU A 1 74 ? -0.506 -2.742 5.323 1.00 95.31 74 GLU A C 1
ATOM 537 O O . GLU A 1 74 ? 0.211 -2.839 4.320 1.00 95.31 74 GLU A O 1
ATOM 542 N N . ARG A 1 75 ? -1.600 -1.970 5.317 1.00 95.44 75 ARG A N 1
ATOM 543 C CA . ARG A 1 75 ? -2.048 -1.261 4.115 1.00 95.44 75 ARG A CA 1
ATOM 544 C C . ARG A 1 75 ? -1.098 -0.145 3.703 1.00 95.44 75 ARG A C 1
ATOM 546 O O . ARG A 1 75 ? -0.859 0.036 2.508 1.00 95.44 75 ARG A O 1
ATOM 553 N N . ARG A 1 76 ? -0.466 0.543 4.653 1.00 96.00 76 ARG A N 1
ATOM 554 C CA . ARG A 1 76 ? 0.558 1.547 4.352 1.00 96.00 76 ARG A CA 1
ATOM 555 C C . ARG A 1 76 ? 1.800 0.932 3.712 1.00 96.00 76 ARG A C 1
ATOM 557 O O . ARG A 1 76 ? 2.325 1.501 2.752 1.00 96.00 76 ARG A O 1
ATOM 564 N N . GLN A 1 77 ? 2.277 -0.206 4.217 1.00 94.06 77 GLN A N 1
ATOM 565 C CA . GLN A 1 77 ? 3.402 -0.923 3.607 1.00 9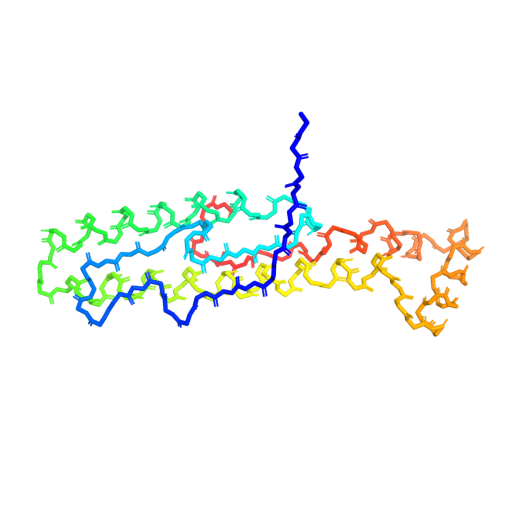4.06 77 GLN A CA 1
ATOM 566 C C . GLN A 1 77 ? 3.075 -1.309 2.162 1.00 94.06 77 GLN A C 1
ATOM 568 O O . GLN A 1 77 ? 3.877 -1.055 1.257 1.00 94.06 77 GLN A O 1
ATOM 573 N N . ALA A 1 78 ? 1.856 -1.798 1.925 1.00 92.31 78 ALA A N 1
ATOM 574 C CA . ALA A 1 78 ? 1.394 -2.087 0.578 1.00 92.31 78 ALA A CA 1
ATOM 575 C C . ALA A 1 78 ? 1.317 -0.829 -0.306 1.00 92.31 78 ALA A C 1
ATOM 577 O O . ALA A 1 78 ? 1.752 -0.841 -1.459 1.00 92.31 78 ALA A O 1
ATOM 578 N N . GLY A 1 79 ? 0.833 0.290 0.234 1.00 92.94 79 GLY A N 1
ATOM 579 C CA . GLY A 1 79 ? 0.804 1.571 -0.467 1.00 92.94 79 GLY A CA 1
ATOM 580 C C . GLY A 1 79 ? 2.194 2.050 -0.900 1.00 92.94 79 GLY A C 1
ATOM 581 O O . GLY A 1 79 ? 2.372 2.496 -2.035 1.00 92.94 79 GLY A O 1
ATOM 582 N N . ILE A 1 80 ? 3.207 1.909 -0.039 1.00 93.19 80 ILE A N 1
ATOM 583 C CA . ILE A 1 80 ? 4.607 2.244 -0.359 1.00 93.19 80 ILE A CA 1
ATOM 584 C C . ILE A 1 80 ? 5.132 1.373 -1.500 1.00 93.19 80 ILE A C 1
ATOM 586 O O . ILE A 1 80 ? 5.664 1.898 -2.479 1.00 93.19 80 ILE A O 1
ATOM 590 N N . ALA A 1 81 ? 4.945 0.059 -1.413 1.00 89.44 81 ALA A N 1
ATOM 591 C CA . ALA A 1 81 ? 5.424 -0.854 -2.441 1.00 89.44 81 ALA A CA 1
ATOM 592 C C . ALA A 1 81 ? 4.705 -0.637 -3.789 1.00 89.44 81 ALA A C 1
ATOM 594 O O . ALA A 1 81 ? 5.355 -0.626 -4.837 1.00 89.44 81 ALA A O 1
ATOM 595 N N . ASN A 1 82 ? 3.397 -0.350 -3.785 1.00 89.81 82 ASN A N 1
ATOM 596 C CA . ASN A 1 82 ? 2.660 0.029 -4.996 1.00 89.81 82 ASN A CA 1
ATOM 597 C C . ASN A 1 82 ? 3.148 1.354 -5.598 1.00 89.81 82 ASN A C 1
ATOM 599 O O . ASN A 1 82 ? 3.342 1.442 -6.815 1.00 89.81 82 ASN A O 1
ATOM 603 N N . ARG A 1 83 ? 3.407 2.369 -4.763 1.00 90.31 83 ARG A N 1
ATOM 604 C CA . ARG A 1 83 ? 3.993 3.645 -5.194 1.00 90.31 83 ARG A CA 1
ATOM 605 C C . ARG A 1 83 ? 5.342 3.426 -5.871 1.00 90.31 83 ARG A C 1
ATOM 607 O O . ARG A 1 83 ? 5.600 4.003 -6.930 1.00 90.31 83 ARG A O 1
ATOM 614 N N . ASP A 1 84 ? 6.208 2.617 -5.277 1.00 88.50 84 ASP A N 1
ATOM 615 C CA . ASP A 1 84 ? 7.564 2.386 -5.777 1.00 88.50 84 ASP A CA 1
ATOM 616 C C . ASP A 1 84 ? 7.547 1.550 -7.069 1.00 88.50 84 ASP A C 1
ATOM 618 O O . ASP A 1 84 ? 8.277 1.851 -8.018 1.00 88.50 84 ASP A O 1
ATOM 622 N N . ALA A 1 85 ? 6.625 0.589 -7.176 1.00 85.25 85 ALA A N 1
ATOM 623 C CA . ALA A 1 85 ? 6.363 -0.151 -8.408 1.00 85.25 85 ALA A CA 1
ATOM 624 C C . ALA A 1 85 ? 5.912 0.773 -9.556 1.00 85.25 85 ALA A C 1
ATOM 626 O O . ALA A 1 85 ? 6.518 0.766 -10.632 1.00 85.25 85 ALA A O 1
ATOM 627 N N . ALA A 1 86 ? 4.902 1.616 -9.315 1.00 86.25 86 ALA A N 1
ATOM 628 C CA . ALA A 1 86 ? 4.401 2.583 -10.297 1.00 86.25 86 ALA A CA 1
ATOM 629 C C . ALA A 1 86 ? 5.464 3.633 -10.674 1.00 86.25 86 ALA A C 1
ATOM 631 O O . ALA A 1 86 ? 5.586 4.038 -11.830 1.00 86.25 86 ALA A O 1
ATOM 632 N N . SER A 1 87 ? 6.303 4.027 -9.711 1.00 85.75 87 SER A N 1
ATOM 633 C CA . SER A 1 87 ? 7.457 4.903 -9.951 1.00 85.75 87 SER A CA 1
ATOM 634 C C . SER A 1 87 ? 8.460 4.303 -10.911 1.00 85.75 87 SER A C 1
ATOM 636 O O . SER A 1 87 ? 8.976 5.000 -11.779 1.00 85.75 87 SER A O 1
ATOM 638 N N . SER A 1 88 ? 8.782 3.025 -10.716 1.00 83.81 88 SER A N 1
ATOM 639 C CA . SER A 1 88 ? 9.746 2.319 -11.550 1.00 83.81 88 SER A CA 1
ATOM 640 C C . SER A 1 88 ? 9.258 2.257 -12.997 1.00 83.81 88 SER A C 1
ATOM 642 O O . SER A 1 88 ? 10.027 2.544 -13.916 1.00 83.81 88 SER A O 1
ATOM 644 N N . ALA A 1 89 ? 7.959 1.999 -13.191 1.00 84.12 89 ALA A N 1
ATOM 645 C CA . ALA A 1 89 ? 7.323 2.034 -14.503 1.00 84.12 89 ALA A CA 1
ATOM 646 C C . ALA A 1 89 ? 7.422 3.421 -15.158 1.00 84.12 89 ALA A C 1
ATOM 648 O O . ALA A 1 89 ? 7.895 3.530 -16.289 1.00 84.12 89 ALA A O 1
ATOM 649 N N . LEU A 1 90 ? 7.076 4.491 -14.431 1.00 84.00 90 LEU A N 1
ATOM 650 C CA . LEU A 1 90 ? 7.210 5.865 -14.929 1.00 84.00 90 LEU A CA 1
ATOM 651 C C . LEU A 1 90 ? 8.660 6.184 -15.327 1.00 84.00 90 LEU A C 1
ATOM 653 O O . LEU A 1 90 ? 8.919 6.669 -16.423 1.00 84.00 90 LEU A O 1
ATOM 657 N N . LEU A 1 91 ? 9.619 5.840 -14.470 1.00 83.50 91 LEU A N 1
ATOM 658 C CA . LEU A 1 91 ? 11.046 6.055 -14.709 1.00 83.50 91 LEU A CA 1
ATOM 659 C C . LEU A 1 91 ? 11.599 5.253 -15.897 1.00 83.50 91 LEU A C 1
ATOM 661 O O . LEU A 1 91 ? 12.596 5.665 -16.506 1.00 83.50 91 LEU A O 1
ATOM 665 N N . HIS A 1 92 ? 10.998 4.100 -16.196 1.00 81.81 92 HIS A N 1
ATOM 666 C CA . HIS A 1 92 ? 11.281 3.332 -17.402 1.00 81.81 92 HIS A CA 1
ATOM 667 C C . HIS A 1 92 ? 10.727 4.054 -18.636 1.00 81.81 92 HIS A C 1
ATOM 669 O O . HIS A 1 92 ? 11.448 4.207 -19.618 1.00 81.81 92 HIS A O 1
ATOM 675 N N . MET A 1 93 ? 9.488 4.545 -18.574 1.00 80.19 93 MET A N 1
ATOM 676 C CA . MET A 1 93 ? 8.831 5.234 -19.689 1.00 80.19 93 MET A CA 1
ATOM 677 C C . MET A 1 93 ? 9.470 6.586 -20.020 1.00 80.19 93 MET A C 1
ATOM 679 O O . MET A 1 93 ? 9.702 6.883 -21.187 1.00 80.19 93 MET A O 1
ATOM 683 N N . GLU A 1 94 ? 9.799 7.394 -19.011 1.00 84.31 94 GLU A N 1
ATOM 684 C CA . GLU A 1 94 ? 10.426 8.706 -19.215 1.00 84.31 94 GLU A CA 1
ATOM 685 C C . GLU A 1 94 ? 11.822 8.589 -19.829 1.00 84.31 94 GLU A C 1
ATOM 687 O O . GLU A 1 94 ? 12.264 9.486 -20.550 1.00 84.31 94 GLU A O 1
ATOM 692 N N . ALA A 1 95 ? 12.546 7.510 -19.496 1.00 79.81 95 ALA A N 1
ATOM 693 C CA . ALA A 1 95 ? 13.931 7.282 -19.897 1.00 79.81 95 ALA A CA 1
ATOM 694 C C . ALA A 1 95 ? 14.776 8.568 -19.816 1.00 79.81 95 ALA A C 1
ATOM 696 O O . ALA A 1 95 ? 15.516 8.899 -20.740 1.00 79.81 95 ALA A O 1
ATOM 697 N N . ALA A 1 96 ? 14.630 9.336 -18.729 1.00 77.94 96 ALA A N 1
ATOM 698 C CA . ALA A 1 96 ? 15.031 10.746 -18.685 1.00 77.94 96 ALA A CA 1
ATOM 699 C C . ALA A 1 96 ? 16.528 10.986 -18.973 1.00 77.94 96 ALA A C 1
ATOM 701 O O . ALA A 1 96 ? 16.905 12.035 -19.501 1.00 77.94 96 ALA A O 1
ATOM 702 N N . THR A 1 97 ? 17.384 9.996 -18.695 1.00 86.12 97 THR A N 1
ATOM 703 C CA . THR A 1 97 ? 18.832 10.070 -18.920 1.00 86.12 97 THR A CA 1
ATOM 704 C C . THR A 1 97 ? 19.256 9.461 -20.257 1.00 86.12 97 THR A C 1
ATOM 706 O O . THR A 1 97 ? 18.700 8.467 -20.730 1.00 86.12 97 THR A O 1
ATOM 709 N N . TRP A 1 98 ? 20.310 10.024 -20.858 1.00 86.00 98 TRP A N 1
ATOM 710 C CA . TRP A 1 98 ? 20.860 9.534 -22.127 1.00 86.00 98 TRP A CA 1
ATOM 711 C C . TRP A 1 98 ? 21.285 8.057 -22.052 1.00 86.00 98 TRP A C 1
ATOM 713 O O . TRP A 1 98 ? 21.042 7.304 -22.991 1.00 86.00 98 TRP A O 1
ATOM 723 N N . PHE A 1 99 ? 21.838 7.625 -20.913 1.00 87.50 99 PHE A N 1
ATOM 724 C CA . PHE A 1 99 ? 22.250 6.240 -20.690 1.00 87.50 99 PHE A CA 1
ATOM 725 C C . PHE A 1 99 ? 21.058 5.271 -20.721 1.00 87.50 99 PHE A C 1
ATOM 727 O O . PHE A 1 99 ? 21.131 4.215 -21.347 1.00 87.50 99 PHE A O 1
ATOM 734 N N . ARG A 1 100 ? 19.924 5.638 -20.102 1.00 84.06 100 ARG A N 1
ATOM 735 C CA . ARG A 1 100 ? 18.701 4.816 -20.134 1.00 84.06 100 ARG A CA 1
ATOM 736 C C . ARG A 1 100 ? 18.129 4.711 -21.545 1.00 84.06 100 ARG A C 1
ATOM 738 O O . ARG A 1 100 ? 17.778 3.608 -21.959 1.00 84.06 100 ARG A O 1
ATOM 745 N N . ARG A 1 101 ? 18.132 5.812 -22.306 1.00 88.50 101 ARG A N 1
ATOM 746 C CA . ARG A 1 101 ? 17.743 5.805 -23.728 1.00 88.50 101 ARG A CA 1
ATOM 747 C C . ARG A 1 101 ? 18.654 4.910 -24.565 1.00 88.50 101 ARG A C 1
ATOM 749 O O . ARG A 1 101 ? 18.161 4.132 -25.374 1.00 88.50 101 ARG A O 1
ATOM 756 N N . ALA A 1 102 ? 19.968 4.988 -24.359 1.00 90.69 102 ALA A N 1
ATOM 757 C CA . ALA A 1 102 ? 20.929 4.137 -25.058 1.00 90.69 102 ALA A CA 1
ATOM 758 C C . ALA A 1 102 ? 20.698 2.649 -24.745 1.00 90.69 102 ALA A C 1
ATOM 760 O O . ALA A 1 102 ? 20.617 1.838 -25.665 1.00 90.69 102 ALA A O 1
ATOM 761 N N . LYS A 1 103 ? 20.494 2.302 -23.465 1.00 89.75 103 LYS A N 1
ATOM 762 C CA . LYS A 1 103 ? 20.172 0.934 -23.035 1.00 89.75 103 LYS A CA 1
ATOM 763 C C . LYS A 1 103 ? 18.884 0.412 -23.681 1.00 89.75 103 LYS A C 1
ATOM 765 O O . LYS A 1 103 ? 18.886 -0.703 -24.190 1.00 89.75 103 LYS A O 1
ATOM 770 N N . GLN A 1 104 ? 17.809 1.205 -23.691 1.00 89.56 104 GLN A N 1
ATOM 771 C CA . GLN A 1 104 ? 16.542 0.821 -24.326 1.00 89.56 104 GLN A CA 1
ATOM 772 C C . GLN A 1 104 ? 16.681 0.638 -25.839 1.00 89.56 104 GLN A C 1
ATOM 774 O O . GLN A 1 104 ? 16.187 -0.346 -26.379 1.00 89.56 104 GLN A O 1
ATOM 779 N N . ARG A 1 105 ? 17.401 1.536 -26.525 1.00 91.69 105 ARG A N 1
ATOM 780 C CA . ARG A 1 105 ? 17.658 1.419 -27.970 1.00 91.69 105 ARG A CA 1
ATOM 781 C C . ARG A 1 105 ? 18.452 0.165 -28.307 1.00 91.69 105 ARG A C 1
ATOM 783 O O . ARG A 1 105 ? 18.078 -0.558 -29.223 1.00 91.69 105 ARG A O 1
ATOM 790 N N . LEU A 1 106 ? 19.515 -0.115 -27.554 1.00 92.12 106 LEU A N 1
ATOM 791 C CA . LEU A 1 106 ? 20.301 -1.329 -27.750 1.00 92.12 106 LEU A CA 1
ATOM 792 C C . LEU A 1 106 ? 19.454 -2.582 -27.494 1.00 92.12 106 LEU A C 1
ATOM 794 O O . LEU A 1 106 ? 19.486 -3.513 -28.293 1.00 92.12 106 LEU A O 1
ATOM 798 N N . ALA A 1 107 ? 18.658 -2.583 -26.420 1.00 90.69 107 ALA A N 1
ATOM 799 C CA . ALA A 1 107 ? 17.730 -3.671 -26.136 1.00 90.69 107 ALA A CA 1
ATOM 800 C C . ALA A 1 107 ? 16.738 -3.885 -27.290 1.00 90.69 107 ALA A C 1
ATOM 802 O O . ALA A 1 107 ? 16.521 -5.025 -27.679 1.00 90.69 107 ALA A O 1
ATOM 803 N N . ALA A 1 108 ? 16.210 -2.814 -27.890 1.00 91.50 108 ALA A N 1
ATOM 804 C CA . ALA A 1 108 ? 15.264 -2.901 -29.003 1.00 91.50 108 ALA A CA 1
ATOM 805 C C . ALA A 1 108 ? 15.913 -3.467 -30.275 1.00 91.50 108 ALA A C 1
ATOM 807 O O . ALA A 1 108 ? 15.323 -4.307 -30.948 1.00 91.50 108 ALA A O 1
ATOM 808 N N . VAL A 1 109 ? 17.153 -3.067 -30.575 1.00 95.25 109 VAL A N 1
ATOM 809 C CA . VAL A 1 109 ? 17.921 -3.602 -31.713 1.00 95.25 109 VAL A CA 1
ATOM 810 C C . VAL A 1 109 ? 18.217 -5.095 -31.540 1.00 95.25 109 VAL A C 1
ATOM 812 O O . VAL A 1 109 ? 18.223 -5.847 -32.514 1.00 95.25 109 VAL A O 1
ATOM 815 N N . LEU A 1 110 ? 18.462 -5.539 -30.305 1.00 94.19 110 LEU A N 1
ATOM 816 C CA . LEU A 1 110 ? 18.801 -6.930 -29.996 1.00 94.19 110 LEU A CA 1
ATOM 817 C C . LEU A 1 110 ? 17.578 -7.817 -29.706 1.00 94.19 110 LEU A C 1
ATOM 819 O O . LEU A 1 110 ? 17.700 -9.041 -29.770 1.00 94.19 110 LEU A O 1
ATOM 823 N N . ALA A 1 111 ? 16.408 -7.235 -29.433 1.00 92.62 111 ALA A N 1
ATOM 824 C CA . ALA A 1 111 ? 15.176 -7.949 -29.093 1.00 92.62 111 ALA A CA 1
ATOM 825 C C . ALA A 1 111 ? 14.759 -9.037 -30.106 1.00 92.62 111 ALA A C 1
ATOM 827 O O . ALA A 1 111 ? 14.359 -10.109 -29.650 1.00 92.62 111 ALA A O 1
ATOM 828 N N . PRO A 1 112 ? 14.922 -8.866 -31.440 1.00 92.50 112 PRO A N 1
ATOM 829 C CA . PRO A 1 112 ? 14.599 -9.923 -32.403 1.00 92.50 112 PRO A CA 1
ATOM 830 C C . PRO A 1 112 ? 15.430 -11.200 -32.230 1.00 92.50 112 PRO A C 1
ATOM 832 O O . PRO A 1 112 ? 15.027 -12.263 -32.691 1.00 92.50 112 PRO A O 1
ATOM 835 N N . ARG A 1 113 ? 16.605 -11.102 -31.592 1.00 93.94 113 ARG A N 1
ATOM 836 C CA . ARG A 1 113 ? 17.513 -12.237 -31.358 1.00 93.94 113 ARG A CA 1
ATOM 837 C C . ARG A 1 113 ? 17.539 -12.695 -29.905 1.00 93.94 113 ARG A C 1
ATOM 839 O O . ARG A 1 113 ? 17.836 -13.853 -29.638 1.00 93.94 113 ARG A O 1
ATOM 846 N N . ILE A 1 114 ? 17.246 -11.799 -28.966 1.00 92.69 114 ILE A N 1
ATOM 847 C CA . ILE A 1 114 ? 17.301 -12.065 -27.529 1.00 92.69 114 ILE A CA 1
ATOM 848 C C . ILE A 1 114 ? 15.935 -11.741 -26.930 1.00 92.69 114 ILE A C 1
ATOM 850 O O . ILE A 1 114 ? 15.666 -10.609 -26.526 1.00 92.69 114 ILE A O 1
ATOM 854 N N . ARG A 1 115 ? 15.088 -12.770 -26.823 1.00 89.44 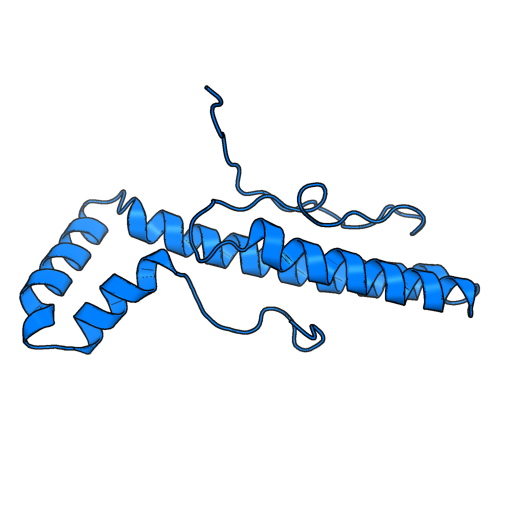115 ARG A N 1
ATOM 855 C CA . ARG A 1 115 ? 13.714 -12.675 -26.303 1.00 89.44 115 ARG A CA 1
ATOM 856 C C . ARG A 1 115 ? 13.626 -11.950 -24.958 1.00 89.44 115 ARG A C 1
ATOM 858 O O . ARG A 1 115 ? 12.754 -11.110 -24.771 1.00 89.44 115 ARG A O 1
ATOM 865 N N . TYR A 1 116 ? 14.564 -12.225 -24.053 1.00 89.88 116 TYR A N 1
ATOM 866 C CA . TYR A 1 116 ? 14.628 -11.590 -22.735 1.00 89.88 116 TYR A CA 1
ATOM 867 C C . TYR A 1 116 ? 14.683 -10.051 -22.803 1.00 89.88 116 TYR A C 1
ATOM 869 O O . TYR A 1 116 ? 14.102 -9.380 -21.955 1.00 89.88 116 TYR A O 1
ATOM 877 N N . LEU A 1 117 ? 15.348 -9.475 -23.813 1.00 88.75 117 LEU A N 1
ATOM 878 C CA . LEU A 1 117 ? 15.436 -8.018 -23.969 1.00 88.75 117 LEU A CA 1
ATOM 879 C C . LEU A 1 117 ? 14.115 -7.411 -24.450 1.00 88.75 117 LEU A C 1
ATOM 881 O O . LEU A 1 117 ? 13.751 -6.338 -23.976 1.00 88.75 117 LEU A O 1
ATOM 885 N N . GLY A 1 118 ? 13.389 -8.110 -25.329 1.00 86.31 118 GLY A N 1
ATOM 886 C CA . GLY A 1 118 ? 12.025 -7.735 -25.710 1.00 86.31 118 GLY A CA 1
ATOM 887 C C . GLY A 1 118 ? 11.078 -7.790 -24.511 1.00 86.31 118 GLY A C 1
ATOM 888 O O . GLY A 1 118 ? 10.425 -6.805 -24.193 1.00 86.31 118 GLY A O 1
ATOM 889 N N . GLU A 1 119 ? 11.113 -8.886 -23.750 1.00 87.75 119 GLU A N 1
ATOM 890 C CA . GLU A 1 119 ? 10.307 -9.025 -22.530 1.00 87.75 119 GLU A CA 1
ATOM 891 C C . GLU A 1 119 ? 10.632 -7.953 -21.480 1.00 87.75 119 GLU A C 1
ATOM 893 O O . GLU A 1 119 ? 9.737 -7.467 -20.791 1.00 87.75 119 GLU A O 1
ATOM 898 N N . TRP A 1 120 ? 11.902 -7.564 -21.342 1.00 87.12 120 TRP A N 1
ATOM 899 C CA . TRP A 1 120 ? 12.302 -6.488 -20.436 1.00 87.12 120 TRP A CA 1
ATOM 900 C C . TRP A 1 120 ? 11.756 -5.120 -20.871 1.00 87.12 120 TRP A C 1
ATOM 902 O O . TRP A 1 120 ? 11.330 -4.342 -20.014 1.00 87.12 120 TRP A O 1
ATOM 912 N N . LEU A 1 121 ? 11.755 -4.831 -22.177 1.00 85.69 121 LEU A N 1
ATOM 913 C CA . LEU A 1 121 ? 11.165 -3.608 -22.730 1.00 85.69 121 LEU A CA 1
ATOM 914 C C . LEU A 1 121 ? 9.647 -3.579 -22.516 1.00 85.69 121 LEU A C 1
ATOM 916 O O . LEU A 1 121 ? 9.122 -2.572 -22.046 1.00 85.69 121 LEU A O 1
ATOM 920 N N . ASP A 1 122 ? 8.967 -4.695 -22.775 1.00 84.75 122 ASP A N 1
ATOM 921 C CA . ASP A 1 122 ? 7.507 -4.790 -22.670 1.00 84.75 122 ASP A CA 1
ATOM 922 C C . ASP A 1 122 ? 7.013 -4.748 -21.218 1.00 84.75 122 ASP A C 1
ATOM 924 O O . ASP A 1 122 ? 5.978 -4.154 -20.917 1.00 84.75 122 ASP A O 1
ATOM 928 N N . ARG A 1 123 ? 7.748 -5.363 -20.281 1.00 79.12 123 ARG A N 1
ATOM 929 C CA . ARG A 1 123 ? 7.361 -5.392 -18.858 1.00 79.12 123 ARG A CA 1
ATOM 930 C C . ARG A 1 123 ? 7.680 -4.103 -18.114 1.00 79.12 123 ARG A C 1
ATOM 932 O O . ARG A 1 123 ? 7.070 -3.848 -17.078 1.00 79.12 123 ARG A O 1
ATOM 939 N N . GLY A 1 124 ? 8.624 -3.300 -18.602 1.00 76.25 124 GLY A N 1
ATOM 940 C CA . GLY A 1 124 ? 9.046 -2.059 -17.948 1.00 76.25 124 GLY A CA 1
ATOM 941 C C . GLY A 1 124 ? 7.871 -1.151 -17.548 1.00 76.25 124 GLY A C 1
ATOM 942 O O . GLY A 1 124 ? 7.762 -0.811 -16.369 1.00 76.25 124 GLY A O 1
ATOM 943 N N . PRO A 1 125 ? 6.948 -0.824 -18.474 1.00 73.12 125 PRO A N 1
ATOM 944 C CA . PRO A 1 125 ? 5.755 -0.016 -18.194 1.00 73.12 125 PRO A CA 1
ATOM 945 C C . PRO A 1 125 ? 4.735 -0.634 -17.221 1.00 73.12 125 PRO A C 1
ATOM 947 O O . PRO A 1 125 ? 3.884 0.086 -16.698 1.00 73.12 125 PRO A O 1
ATOM 950 N N . MET A 1 126 ? 4.798 -1.944 -16.963 1.00 71.12 126 MET A N 1
ATOM 951 C CA . MET A 1 126 ? 3.876 -2.648 -16.057 1.00 71.12 126 MET A CA 1
ATOM 952 C C . MET A 1 126 ? 4.373 -2.680 -14.605 1.00 71.12 126 MET A C 1
ATOM 954 O O . MET A 1 126 ? 3.585 -2.885 -13.680 1.00 71.12 126 MET A O 1
ATOM 958 N N . GLY A 1 127 ? 5.661 -2.406 -14.383 1.00 68.81 127 GLY A N 1
ATOM 959 C CA . GLY A 1 127 ? 6.275 -2.496 -13.062 1.00 68.81 127 GLY A CA 1
ATOM 960 C C . GLY A 1 127 ? 6.387 -3.945 -12.549 1.00 68.81 127 GLY A C 1
ATOM 961 O O . GLY A 1 127 ? 6.057 -4.897 -13.255 1.00 68.81 127 GLY A O 1
ATOM 962 N N . PRO A 1 128 ? 6.918 -4.149 -11.332 1.00 70.25 128 PRO A N 1
ATOM 963 C CA . PRO A 1 128 ? 7.085 -5.480 -10.746 1.00 70.25 128 PRO A CA 1
ATOM 964 C C . PRO A 1 128 ? 5.744 -6.158 -10.398 1.00 70.25 128 PRO A C 1
ATOM 966 O O . PRO A 1 128 ? 4.833 -5.523 -9.870 1.00 70.25 128 PRO A O 1
ATOM 969 N N . ASN A 1 129 ? 5.655 -7.475 -10.625 1.00 66.44 129 ASN A N 1
ATOM 970 C CA . ASN A 1 129 ? 4.441 -8.291 -10.421 1.00 66.44 129 ASN A CA 1
ATOM 971 C C . ASN A 1 129 ? 4.412 -9.057 -9.084 1.00 66.44 129 ASN A C 1
ATOM 973 O O . ASN A 1 129 ? 3.693 -10.044 -8.959 1.00 66.44 129 ASN A O 1
ATOM 977 N N . GLN A 1 130 ? 5.226 -8.670 -8.101 1.00 65.25 130 GLN A N 1
ATOM 978 C CA . GLN A 1 130 ? 5.233 -9.369 -6.814 1.00 65.25 130 GLN A CA 1
ATOM 979 C C . GLN A 1 130 ? 4.014 -8.964 -5.972 1.00 65.25 130 GLN A C 1
ATOM 981 O O . GLN A 1 130 ? 3.668 -7.776 -5.962 1.00 65.25 130 GLN A O 1
ATOM 986 N N . PRO A 1 131 ? 3.368 -9.921 -5.279 1.00 60.91 131 PRO A N 1
ATOM 987 C 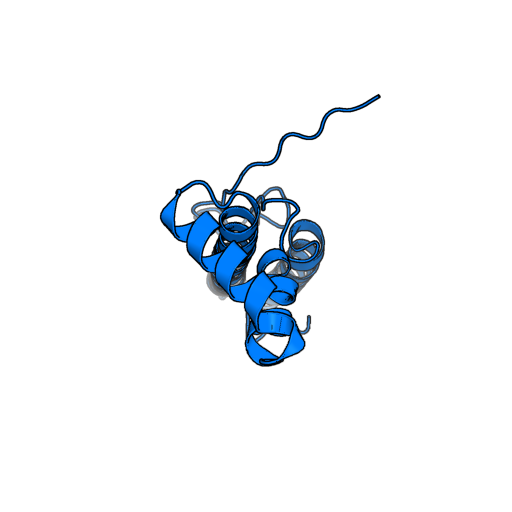CA . PRO A 1 131 ? 2.285 -9.614 -4.361 1.00 60.91 131 PRO A CA 1
ATOM 988 C C . PRO A 1 131 ? 2.798 -8.676 -3.273 1.00 60.91 131 PRO A C 1
ATOM 990 O O . PRO A 1 131 ? 3.862 -8.874 -2.691 1.00 60.91 131 PRO A O 1
ATOM 993 N N . VAL A 1 132 ? 2.039 -7.610 -3.058 1.00 68.44 132 VAL A N 1
ATOM 994 C CA . VAL A 1 132 ? 2.442 -6.470 -2.231 1.00 68.44 132 VAL A CA 1
ATOM 995 C C . VAL A 1 132 ? 2.149 -6.727 -0.747 1.00 68.44 132 VAL A C 1
ATOM 997 O O . VAL A 1 132 ? 2.724 -6.092 0.129 1.00 68.44 132 VAL A O 1
ATOM 1000 N N . SER A 1 133 ? 1.258 -7.677 -0.470 1.00 68.75 133 SER A N 1
ATOM 1001 C CA . SER A 1 133 ? 0.901 -8.144 0.863 1.00 68.75 133 SER A CA 1
ATOM 1002 C C . SER A 1 133 ? 0.606 -9.637 0.792 1.00 68.75 133 SER A C 1
ATOM 1004 O O . SER A 1 133 ? -0.117 -10.089 -0.095 1.00 68.75 133 SER A O 1
ATOM 1006 N N . THR A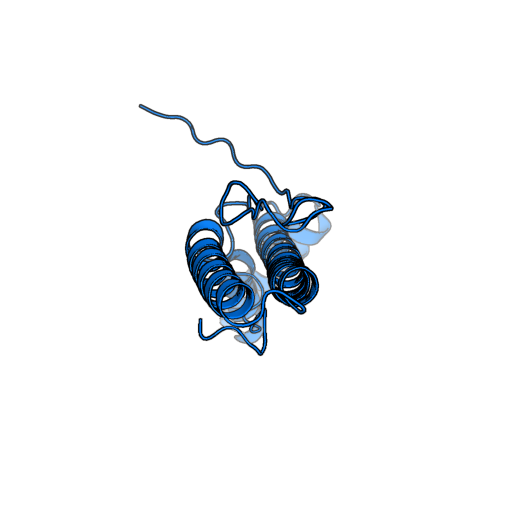 1 134 ? 1.144 -10.396 1.743 1.00 66.44 134 THR A N 1
ATOM 1007 C CA . THR A 1 134 ? 0.862 -11.832 1.897 1.00 66.44 134 THR A CA 1
ATOM 1008 C C . THR A 1 134 ? -0.515 -12.077 2.521 1.00 66.44 134 THR A C 1
ATOM 1010 O O . THR A 1 134 ? -1.030 -13.189 2.463 1.00 66.44 134 THR A O 1
ATOM 1013 N N . GLN A 1 135 ? -1.110 -11.047 3.133 1.00 69.38 135 GLN A N 1
ATOM 1014 C CA . GLN A 1 135 ? -2.427 -11.109 3.769 1.00 69.38 135 GLN A CA 1
ATOM 1015 C C . GLN A 1 135 ? -3.556 -10.639 2.840 1.00 69.38 135 GLN A C 1
ATOM 1017 O O . GLN A 1 135 ? -4.730 -10.899 3.110 1.00 69.38 135 GLN A O 1
ATOM 1022 N N . SER A 1 136 ? -3.222 -9.943 1.750 1.00 65.88 136 SER A N 1
ATOM 1023 C CA . SER A 1 136 ? -4.199 -9.484 0.765 1.00 65.88 136 SER A CA 1
ATOM 1024 C C . SER A 1 136 ? -4.788 -10.660 -0.008 1.00 65.88 136 SER A C 1
ATOM 1026 O O . SER A 1 136 ? -4.066 -11.481 -0.568 1.00 65.88 136 SER A O 1
ATOM 1028 N N . ARG A 1 137 ? -6.123 -10.713 -0.082 1.00 63.72 137 ARG A N 1
ATOM 1029 C CA . ARG A 1 137 ? -6.865 -11.650 -0.946 1.00 63.72 137 ARG A CA 1
ATOM 1030 C C . ARG A 1 137 ? -6.898 -11.204 -2.420 1.00 63.72 137 ARG A C 1
ATOM 1032 O O . ARG A 1 137 ? -7.577 -11.840 -3.223 1.00 63.72 137 ARG A O 1
ATOM 1039 N N . PHE A 1 138 ? -6.202 -10.112 -2.740 1.00 56.47 138 PHE A N 1
ATOM 1040 C CA . PHE A 1 138 ? -6.153 -9.427 -4.034 1.00 56.47 138 PHE A CA 1
ATOM 1041 C C . PHE A 1 138 ? -4.712 -9.098 -4.422 1.00 56.47 138 PHE A C 1
ATOM 1043 O O . PHE A 1 138 ? -3.946 -8.696 -3.508 1.00 56.47 138 PHE A O 1
#

Secondary structure (DSSP, 8-state):
--------EE-S-SB-TTS--B--GGGTEE--STTTSHHHHHHHHHHHHHHHHHHHHHH-TTTHHHHHHHHHHHHHHHHHHHHHHHHHHHHHHH--SHHHHHHHHHHHHHTTT-HHHHHHHHHGGG---S-S-SS---

Radius of gyration: 18.91 Å; chains: 1; bounding box: 38×31×57 Å

InterPro domains:
  IPR002938 FAD-binding domain [PF01494] (2-79)
  IPR036188 FAD/NAD(P)-binding domain superfamily [G3DSA:3.50.50.60] (14-77)
  IPR036188 FAD/NAD(P)-binding domain superfamily [SSF51905] (18-128)

Foldseek 3Di:
DDDDDFDQDADPWQADPQLPHGHAQPRGGTADCWQANVRVVLRVLLVVQQVVLCVVCVVPVVCNNVSSRVSRVLSRQLRVVSSVQRVQLVCLVCLVDPVSVVLLVVLVVCCVPDVVSVVCNVCRRNGDPDDSGPPGPD

Organism: NCBI:txid152142

Sequence (138 aa):
MSTYRFNRSVALSYTDEHARVVLAGEAAHVFPPFGGGRGLNSGVPDAVFAVDAIAAALSDPTSAIRLVRAAADERRQAGIANRDAASSALLHMEAATWFRRAKQRLAAVLAPRIRYLGEWLDRGPMGPNQPVSTQSRF